Protein AF-A0AB33JNF0-F1 (afdb_monomer_lite)

Structure (mmCIF, N/CA/C/O backbone):
data_AF-A0AB33JNF0-F1
#
_entry.id   AF-A0AB33JNF0-F1
#
loop_
_atom_site.group_PDB
_atom_site.id
_atom_site.type_symbol
_atom_site.label_atom_id
_atom_site.label_alt_id
_atom_site.label_comp_id
_atom_site.label_asym_id
_atom_site.label_entity_id
_atom_site.label_seq_id
_atom_site.pdbx_PDB_ins_code
_atom_site.Cartn_x
_atom_site.Cartn_y
_atom_site.Cartn_z
_atom_site.occupancy
_atom_site.B_iso_or_equiv
_atom_site.auth_seq_id
_atom_site.auth_comp_id
_atom_site.auth_asym_id
_atom_site.auth_atom_id
_atom_site.pdbx_PDB_model_num
ATOM 1 N N . MET A 1 1 ? -3.678 15.699 -1.517 1.00 71.69 1 MET A N 1
ATOM 2 C CA . MET A 1 1 ? -3.713 14.432 -0.745 1.00 71.69 1 MET A CA 1
ATOM 3 C C . MET A 1 1 ? -2.954 14.546 0.574 1.00 71.69 1 MET A C 1
ATOM 5 O O . MET A 1 1 ? -3.546 14.248 1.602 1.00 71.69 1 MET A O 1
ATOM 9 N N . ALA A 1 2 ? -1.713 15.058 0.568 1.00 78.06 2 ALA A N 1
ATOM 10 C CA . ALA A 1 2 ? -0.920 15.314 1.780 1.00 78.06 2 ALA A CA 1
ATOM 11 C C . ALA A 1 2 ? -1.683 16.110 2.858 1.00 78.06 2 ALA A C 1
ATOM 13 O O . ALA A 1 2 ? -1.736 15.681 4.004 1.00 78.06 2 ALA A O 1
ATOM 14 N N . THR A 1 3 ? -2.368 17.195 2.477 1.00 82.94 3 THR A N 1
ATOM 15 C CA . THR A 1 3 ? -3.180 18.023 3.389 1.00 82.94 3 THR A CA 1
ATOM 16 C C . THR A 1 3 ? -4.275 17.231 4.106 1.00 82.94 3 THR A C 1
ATOM 18 O O . THR A 1 3 ? -4.528 17.453 5.283 1.00 82.94 3 THR A O 1
ATOM 21 N N . VAL A 1 4 ? -4.906 16.268 3.425 1.00 84.75 4 VAL A N 1
ATOM 22 C CA . VAL A 1 4 ? -5.982 15.453 4.013 1.00 84.75 4 VAL A CA 1
ATOM 23 C C . VAL A 1 4 ? -5.416 14.497 5.065 1.00 84.75 4 VAL A C 1
ATOM 25 O O . VAL A 1 4 ? -5.969 14.402 6.155 1.00 84.75 4 VAL A O 1
ATOM 28 N N . ILE A 1 5 ? -4.292 13.833 4.769 1.00 86.81 5 ILE A N 1
ATOM 29 C CA . ILE A 1 5 ? -3.609 12.948 5.730 1.00 86.81 5 ILE A CA 1
ATOM 30 C C . ILE A 1 5 ? -3.075 13.752 6.917 1.00 86.81 5 ILE A C 1
ATOM 32 O O . ILE A 1 5 ? -3.182 13.325 8.063 1.00 86.81 5 ILE A O 1
ATOM 36 N N . TYR A 1 6 ? -2.519 14.934 6.651 1.00 88.25 6 TYR A N 1
ATOM 37 C CA . TYR A 1 6 ? -2.015 15.829 7.684 1.00 88.25 6 TYR A CA 1
ATOM 38 C C . TYR A 1 6 ? -3.123 16.272 8.645 1.00 88.25 6 TYR A C 1
ATOM 40 O O . TYR A 1 6 ? -2.953 16.195 9.862 1.00 88.25 6 TYR A O 1
ATOM 48 N N . ASN A 1 7 ? -4.282 16.659 8.109 1.00 89.88 7 ASN A N 1
ATOM 49 C CA . ASN A 1 7 ? -5.442 17.017 8.920 1.00 89.88 7 ASN A CA 1
ATOM 50 C C . ASN A 1 7 ? -5.939 15.823 9.741 1.00 89.88 7 ASN A C 1
ATOM 52 O O . ASN A 1 7 ? -6.192 15.975 10.934 1.00 89.88 7 ASN A O 1
ATOM 56 N N . ASP A 1 8 ? -5.998 14.626 9.151 1.00 88.94 8 ASP A N 1
ATOM 57 C CA . ASP A 1 8 ? -6.394 13.412 9.872 1.00 88.94 8 ASP A CA 1
ATOM 58 C C . ASP A 1 8 ? -5.440 13.078 11.028 1.00 88.94 8 ASP A C 1
ATOM 60 O O . ASP A 1 8 ? -5.884 12.739 12.126 1.00 88.94 8 ASP A O 1
ATOM 64 N N . ARG A 1 9 ? -4.128 13.263 10.834 1.00 91.94 9 ARG A N 1
ATOM 65 C CA . ARG A 1 9 ? -3.120 13.116 11.895 1.00 91.94 9 ARG A CA 1
ATOM 66 C C . ARG A 1 9 ? -3.384 14.065 13.067 1.00 91.94 9 ARG A C 1
ATOM 68 O O . ARG A 1 9 ? -3.257 13.668 14.222 1.00 91.94 9 ARG A O 1
ATOM 75 N N . ILE A 1 10 ? -3.742 15.318 12.786 1.00 92.81 10 ILE A N 1
ATOM 76 C CA . ILE A 1 10 ? -4.056 16.301 13.833 1.00 92.81 10 ILE A CA 1
ATOM 77 C C . ILE A 1 10 ? -5.352 15.917 14.551 1.00 92.81 10 ILE A C 1
ATOM 79 O O . ILE A 1 10 ? -5.400 15.924 15.780 1.00 92.81 10 ILE A O 1
ATOM 83 N N . SER A 1 11 ? -6.396 15.562 13.803 1.00 91.94 11 SER A N 1
ATOM 84 C CA . SER A 1 11 ? -7.689 15.180 14.370 1.00 91.94 11 SER A CA 1
ATOM 85 C C . SER A 1 11 ? -7.591 13.928 15.242 1.00 91.94 11 SER A C 1
ATOM 87 O O . SER A 1 11 ? -8.149 13.911 16.337 1.00 91.94 11 SER A O 1
ATOM 89 N N . THR A 1 12 ? -6.862 12.903 14.795 1.00 92.75 12 THR A N 1
ATOM 90 C CA . THR A 1 12 ? -6.635 11.670 15.570 1.00 92.75 12 THR A CA 1
ATOM 91 C C . THR A 1 12 ? -5.849 11.948 16.846 1.00 92.75 12 THR A C 1
ATOM 93 O O . THR A 1 12 ? -6.258 11.485 17.904 1.00 92.75 12 THR A O 1
ATOM 96 N N . TRP A 1 13 ? -4.802 12.779 16.791 1.00 93.31 13 TRP A N 1
ATOM 97 C CA . TRP A 1 13 ? -4.049 13.177 17.985 1.00 93.31 13 TRP A CA 1
ATOM 98 C C . TRP A 1 13 ? -4.918 13.915 19.015 1.00 93.31 13 TRP A C 1
ATOM 100 O O . TRP A 1 13 ? -4.864 13.604 20.202 1.00 93.31 13 TRP A O 1
ATOM 110 N N . ARG A 1 14 ? -5.771 14.850 18.571 1.00 93.81 14 ARG A N 1
ATOM 111 C CA . ARG A 1 14 ? -6.694 15.566 19.472 1.00 93.81 14 ARG A CA 1
ATOM 112 C C . ARG A 1 14 ? -7.668 14.615 20.166 1.00 93.81 14 ARG A C 1
ATOM 114 O O . ARG A 1 14 ? -7.874 14.739 21.367 1.00 93.81 14 ARG A O 1
ATOM 121 N N . LYS A 1 15 ? -8.230 13.656 19.422 1.00 92.81 15 LYS A N 1
ATOM 122 C CA . LYS A 1 15 ? -9.129 12.632 19.976 1.00 92.81 15 LYS A CA 1
ATOM 123 C C . LYS A 1 15 ? -8.417 11.711 20.965 1.00 92.81 15 LYS A C 1
ATOM 125 O O . LYS A 1 15 ? -8.984 11.401 22.002 1.00 92.81 15 LYS A O 1
ATOM 130 N N . MET A 1 16 ? -7.176 11.318 20.675 1.00 92.81 16 MET A N 1
ATOM 131 C CA . MET A 1 16 ? -6.376 10.519 21.607 1.00 92.81 16 MET A CA 1
ATOM 132 C C . MET A 1 16 ? -6.152 11.253 22.928 1.00 92.81 16 MET A C 1
ATOM 134 O O . MET A 1 16 ? -6.329 10.650 23.974 1.00 92.81 16 MET A O 1
ATOM 138 N N . LYS A 1 17 ? -5.833 12.555 22.895 1.00 93.25 17 LYS A N 1
ATOM 139 C CA . LYS A 1 17 ? -5.667 13.349 24.121 1.00 93.25 17 LYS A CA 1
ATOM 140 C C . LYS A 1 17 ? -6.945 13.377 24.972 1.00 93.25 17 LYS A C 1
ATOM 142 O O . LYS A 1 17 ? -6.875 13.237 26.182 1.00 93.25 17 LYS A O 1
ATOM 147 N N . GLN A 1 18 ? -8.108 13.518 24.334 1.00 91.00 18 GLN A N 1
ATOM 148 C CA . GLN A 1 18 ? -9.398 13.476 25.034 1.00 91.00 18 GLN A CA 1
ATOM 149 C C . GLN A 1 18 ? -9.678 12.102 25.656 1.00 91.00 18 GLN A C 1
ATOM 151 O O . GLN A 1 18 ? -10.207 12.025 26.759 1.00 91.00 18 GLN A O 1
ATOM 156 N N . LEU A 1 19 ? -9.328 11.016 24.960 1.00 90.00 19 LEU A N 1
ATOM 157 C CA . LEU A 1 19 ? -9.473 9.662 25.497 1.00 90.00 19 LEU A CA 1
ATOM 158 C C . LEU A 1 19 ? -8.509 9.387 26.649 1.00 90.00 19 LEU A C 1
ATOM 160 O O . LEU A 1 19 ? -8.896 8.697 27.579 1.00 90.00 19 LEU A O 1
ATOM 164 N N . ASP A 1 20 ? -7.298 9.936 26.606 1.00 91.00 20 ASP A N 1
ATOM 165 C CA . ASP A 1 20 ? -6.309 9.820 27.682 1.00 91.00 20 ASP A CA 1
ATOM 166 C C . ASP A 1 20 ? -6.876 10.356 29.007 1.00 91.00 20 ASP A C 1
ATOM 168 O O . ASP A 1 20 ? -6.937 9.640 30.002 1.00 91.00 20 ASP A O 1
ATOM 172 N N . GLU A 1 21 ? -7.444 11.566 28.977 1.00 90.19 21 GLU A N 1
ATOM 173 C CA . GLU A 1 21 ? -8.103 12.194 30.133 1.00 90.19 21 GLU A CA 1
ATOM 174 C C . GLU A 1 21 ? -9.308 11.369 30.648 1.00 90.19 21 GLU A C 1
ATOM 176 O O . GLU A 1 21 ? -9.556 11.281 31.854 1.00 90.19 21 GLU A O 1
ATOM 181 N N . LEU A 1 22 ? -10.058 10.721 29.748 1.00 87.69 22 LEU A N 1
ATOM 182 C CA . LEU A 1 22 ? -11.180 9.846 30.111 1.00 87.69 22 LEU A CA 1
ATOM 183 C C . LEU A 1 22 ? -10.723 8.505 30.703 1.00 87.69 22 LEU A C 1
ATOM 185 O O . LEU A 1 22 ? -11.369 7.987 31.614 1.00 87.69 22 LEU A O 1
ATOM 189 N N . LEU A 1 23 ? -9.626 7.937 30.205 1.00 87.75 23 LEU A N 1
ATOM 190 C CA . LEU A 1 23 ? -9.088 6.659 30.673 1.00 87.75 23 LEU A CA 1
ATOM 191 C C . LEU A 1 23 ? -8.492 6.769 32.080 1.00 87.75 23 LEU A C 1
ATOM 193 O O . LEU A 1 23 ? -8.658 5.837 32.863 1.00 87.75 23 LEU A O 1
ATOM 197 N N . GLU A 1 24 ? -7.890 7.913 32.417 1.00 86.69 24 GLU A N 1
ATOM 198 C CA . GLU A 1 24 ? -7.410 8.219 33.774 1.00 86.69 24 GLU A CA 1
ATOM 199 C C . GLU A 1 24 ? -8.554 8.268 34.804 1.00 86.69 24 GLU A C 1
ATOM 201 O O . GLU A 1 24 ? -8.369 7.925 35.969 1.00 86.69 24 GLU A O 1
ATOM 206 N N . THR A 1 25 ? -9.765 8.663 34.389 1.00 88.19 25 THR A N 1
ATOM 207 C CA . THR A 1 25 ? -10.917 8.786 35.300 1.00 88.19 25 THR A CA 1
ATOM 208 C C . THR A 1 25 ? -11.780 7.526 35.363 1.00 88.19 25 THR A C 1
ATOM 210 O O . THR A 1 25 ? -12.154 7.098 36.457 1.00 88.19 25 THR A O 1
ATOM 213 N N . LYS A 1 26 ? -12.133 6.927 34.215 1.00 84.94 26 LYS A N 1
ATOM 214 C CA . LYS A 1 26 ? -12.954 5.705 34.122 1.00 84.94 26 LYS A CA 1
ATOM 215 C C . LYS A 1 26 ? -12.524 4.833 32.934 1.00 84.94 26 LYS A C 1
ATOM 217 O O . LYS A 1 26 ? -13.098 4.945 31.843 1.00 84.94 26 LYS A O 1
ATOM 222 N N . PRO A 1 27 ? -11.573 3.907 33.130 1.00 84.50 27 PRO A N 1
ATOM 223 C CA . PRO A 1 27 ? -11.123 3.037 32.056 1.00 84.50 27 PRO A CA 1
ATOM 224 C C . PRO A 1 27 ? -12.242 2.075 31.642 1.00 84.50 27 PRO A C 1
ATOM 226 O O . PRO A 1 27 ? -12.742 1.281 32.437 1.00 84.50 27 PRO A O 1
ATOM 229 N N . THR A 1 28 ? -12.634 2.146 30.371 1.00 91.44 28 THR A N 1
ATOM 230 C CA . THR A 1 28 ? -13.609 1.236 29.752 1.00 91.44 28 THR A CA 1
ATOM 231 C C . THR A 1 28 ? -12.916 0.465 28.636 1.00 91.44 28 THR A C 1
ATOM 233 O O . THR A 1 28 ? -12.154 1.055 27.873 1.00 91.44 28 THR A O 1
ATOM 236 N N . ALA A 1 29 ? -13.208 -0.831 28.487 1.00 89.75 29 ALA A N 1
ATOM 237 C CA . ALA A 1 29 ? -12.604 -1.667 27.442 1.00 89.75 29 ALA A CA 1
ATOM 238 C C . ALA A 1 29 ? -12.758 -1.066 26.030 1.00 89.75 29 ALA A C 1
ATOM 240 O O . ALA A 1 29 ? -11.813 -1.089 25.244 1.00 89.75 29 ALA A O 1
ATOM 241 N N . GLN A 1 30 ? -13.911 -0.450 25.741 1.00 88.81 30 GLN A N 1
ATOM 242 C CA . GLN A 1 30 ? -14.150 0.247 24.476 1.00 88.81 30 GLN A CA 1
ATOM 243 C C . GLN A 1 30 ? -13.222 1.455 24.285 1.00 88.81 30 GLN A C 1
ATOM 245 O O . GLN A 1 30 ? -12.620 1.597 23.230 1.00 88.81 30 GLN A O 1
ATOM 250 N N . ALA A 1 31 ? -13.044 2.289 25.312 1.00 88.12 31 ALA A N 1
ATOM 251 C CA . ALA A 1 31 ? -12.169 3.459 25.234 1.00 88.12 31 ALA A CA 1
ATOM 252 C C . ALA A 1 31 ? -10.694 3.064 25.027 1.00 88.12 31 ALA A C 1
ATOM 254 O O . ALA A 1 31 ? -9.962 3.745 24.309 1.00 88.12 31 ALA A O 1
ATOM 255 N N . VAL A 1 32 ? -10.267 1.935 25.605 1.00 89.38 32 VAL A N 1
ATOM 256 C CA . VAL A 1 32 ? -8.928 1.366 25.377 1.00 89.38 32 VAL A CA 1
ATOM 257 C C . VAL A 1 32 ? -8.775 0.881 23.931 1.00 89.38 32 VAL A C 1
ATOM 259 O O . VAL A 1 32 ? -7.757 1.163 23.296 1.00 89.38 32 VAL A O 1
ATOM 262 N N . ALA A 1 33 ? -9.785 0.192 23.389 1.00 91.44 33 ALA A N 1
ATOM 263 C CA . ALA A 1 33 ? -9.792 -0.238 21.992 1.00 91.44 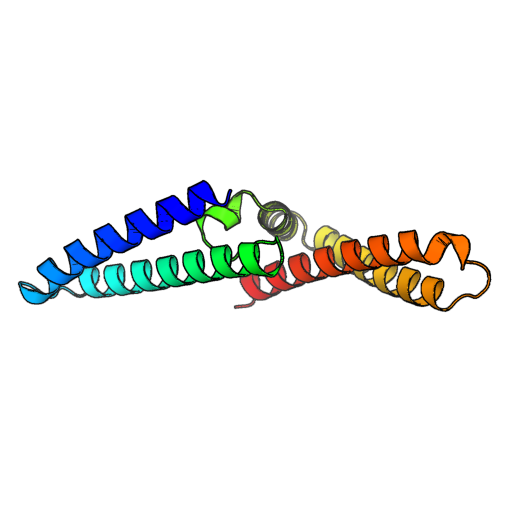33 ALA A CA 1
ATOM 264 C C . ALA A 1 33 ? -9.748 0.963 21.030 1.00 91.44 33 ALA A C 1
ATOM 266 O O . ALA A 1 33 ? -8.890 1.012 20.148 1.00 91.44 33 ALA A O 1
ATOM 267 N N . ASP A 1 34 ? -10.585 1.977 21.262 1.00 91.06 34 ASP A N 1
ATOM 268 C CA . ASP A 1 34 ? -10.635 3.201 20.458 1.00 91.06 34 ASP A CA 1
ATOM 269 C C . ASP A 1 34 ? -9.289 3.950 20.485 1.00 91.06 34 ASP A C 1
ATOM 271 O O . ASP A 1 34 ? -8.808 4.431 19.454 1.00 91.06 34 ASP A O 1
ATOM 275 N N . MET A 1 35 ? -8.634 4.016 21.651 1.00 92.00 35 MET A N 1
ATOM 276 C CA . MET A 1 35 ? -7.298 4.602 21.799 1.00 92.00 35 MET A CA 1
ATOM 277 C C . MET A 1 35 ? -6.257 3.845 20.962 1.00 92.00 35 MET A C 1
ATOM 279 O O . MET A 1 35 ? -5.453 4.465 20.255 1.00 92.00 35 MET A O 1
ATOM 283 N N . ALA A 1 36 ? -6.288 2.509 20.990 1.00 92.69 36 ALA A N 1
ATOM 284 C CA . ALA A 1 36 ? -5.395 1.674 20.193 1.00 92.69 36 ALA A CA 1
ATOM 285 C C . ALA A 1 36 ? -5.628 1.863 18.682 1.00 92.69 36 ALA A C 1
ATOM 287 O O . ALA A 1 36 ? -4.670 2.066 17.931 1.00 92.69 36 ALA A O 1
ATOM 288 N N . GLU A 1 37 ? -6.882 1.874 18.229 1.00 91.38 37 GLU A N 1
ATOM 289 C CA . GLU A 1 37 ? -7.232 2.106 16.823 1.00 91.38 37 GLU A CA 1
ATOM 290 C C . GLU A 1 37 ? -6.783 3.487 16.334 1.00 91.38 37 GLU A C 1
ATOM 292 O O . GLU A 1 37 ? -6.161 3.613 15.270 1.00 91.38 37 GLU A O 1
ATOM 297 N N . LEU A 1 38 ? -7.036 4.536 17.124 1.00 93.31 38 LEU A N 1
ATOM 298 C CA . LEU A 1 38 ? -6.592 5.892 16.808 1.00 93.31 38 LEU A CA 1
ATOM 299 C C . LEU A 1 38 ? -5.068 5.982 16.748 1.00 93.31 38 LEU A C 1
ATOM 301 O O . LEU A 1 38 ? -4.534 6.639 15.849 1.00 93.31 38 LEU A O 1
ATOM 305 N N . ARG A 1 39 ? -4.359 5.286 17.645 1.00 92.69 39 ARG A N 1
ATOM 306 C CA . ARG A 1 39 ? -2.896 5.222 17.622 1.00 92.69 39 ARG A CA 1
ATOM 307 C C . ARG A 1 39 ? -2.387 4.553 16.350 1.00 92.69 39 ARG A C 1
ATOM 309 O O . ARG A 1 39 ? -1.495 5.102 15.702 1.00 92.69 39 ARG A O 1
ATOM 316 N N . ILE A 1 40 ? -2.964 3.414 15.966 1.00 91.75 40 ILE A N 1
ATOM 317 C CA . ILE A 1 40 ? -2.621 2.700 14.727 1.00 91.75 40 ILE A CA 1
ATOM 318 C C . ILE A 1 40 ? -2.828 3.616 13.518 1.00 91.75 40 ILE A C 1
ATOM 320 O O . ILE A 1 40 ? -1.924 3.765 12.692 1.00 91.75 40 ILE A O 1
ATOM 324 N N . ARG A 1 41 ? -3.980 4.290 13.437 1.00 91.44 41 ARG A N 1
ATOM 325 C CA . ARG A 1 41 ? -4.295 5.226 12.351 1.00 91.44 41 ARG A CA 1
ATOM 326 C C . ARG A 1 41 ? -3.317 6.399 12.296 1.00 91.44 41 ARG A C 1
ATOM 328 O O . ARG A 1 41 ? -2.834 6.751 11.221 1.00 91.44 41 ARG A O 1
ATOM 335 N N . ASN A 1 42 ? -2.965 6.972 13.446 1.00 92.69 42 ASN A N 1
ATOM 336 C CA . ASN A 1 42 ? -2.018 8.082 13.520 1.00 92.69 42 ASN A CA 1
ATOM 337 C C . ASN A 1 42 ? -0.615 7.675 13.036 1.00 92.69 42 ASN A C 1
ATOM 339 O O . ASN A 1 42 ? -0.003 8.389 12.239 1.00 92.69 42 ASN A O 1
ATOM 343 N N . LEU A 1 43 ? -0.136 6.496 13.449 1.00 93.19 43 LEU A N 1
ATOM 344 C CA . LEU A 1 43 ? 1.141 5.939 12.994 1.00 93.19 43 LEU A CA 1
ATOM 345 C C . LEU A 1 43 ? 1.143 5.681 11.484 1.00 93.19 43 LEU A C 1
ATOM 347 O O . LEU A 1 43 ? 2.126 5.986 10.807 1.00 93.19 43 LEU A O 1
ATOM 351 N N . GLN A 1 44 ? 0.034 5.178 10.938 1.00 90.12 44 GLN A N 1
ATOM 352 C CA . GLN A 1 44 ? -0.128 5.020 9.494 1.00 90.12 44 GLN A CA 1
ATOM 353 C C . GLN A 1 44 ? -0.045 6.374 8.779 1.00 90.12 44 GLN A C 1
ATOM 355 O O . GLN A 1 44 ? 0.734 6.505 7.839 1.00 90.12 44 GLN A O 1
ATOM 360 N N . ALA A 1 45 ? -0.767 7.402 9.241 1.00 91.12 45 ALA A N 1
ATOM 361 C CA . ALA A 1 45 ? -0.710 8.745 8.657 1.00 91.12 45 ALA A CA 1
ATOM 362 C C . ALA A 1 45 ? 0.710 9.336 8.701 1.00 91.12 45 ALA A C 1
ATOM 364 O O . ALA A 1 45 ? 1.151 9.979 7.747 1.00 91.12 45 ALA A O 1
ATOM 365 N N . PHE A 1 46 ? 1.452 9.089 9.782 1.00 91.94 46 PHE A N 1
ATOM 366 C CA . PHE A 1 46 ? 2.844 9.513 9.901 1.00 91.94 46 PHE A CA 1
ATOM 367 C C . PHE A 1 46 ? 3.753 8.810 8.885 1.00 91.94 46 PHE A C 1
ATOM 369 O O . PHE A 1 46 ? 4.528 9.473 8.195 1.00 91.94 46 PHE A O 1
ATOM 376 N N . ALA A 1 47 ? 3.627 7.487 8.743 1.00 90.12 47 ALA A N 1
ATOM 377 C CA . ALA A 1 47 ? 4.391 6.709 7.769 1.00 90.12 47 ALA A CA 1
ATOM 378 C C . ALA A 1 47 ? 4.113 7.152 6.321 1.00 90.12 47 ALA A C 1
ATOM 380 O O . ALA A 1 47 ? 5.042 7.248 5.521 1.00 90.12 47 ALA A O 1
ATOM 381 N N . GLU A 1 48 ? 2.857 7.478 5.998 1.00 89.44 48 GLU A N 1
ATOM 382 C CA . GLU A 1 48 ? 2.474 8.032 4.693 1.00 89.44 48 GLU A CA 1
ATOM 383 C C . GLU A 1 48 ? 3.156 9.371 4.405 1.00 89.44 48 GLU A C 1
ATOM 385 O O . GLU A 1 48 ? 3.736 9.552 3.335 1.00 89.44 48 GLU A O 1
ATOM 390 N N . LEU A 1 49 ? 3.090 10.315 5.351 1.00 91.06 49 LEU A N 1
ATOM 391 C CA . LEU A 1 49 ? 3.681 11.645 5.186 1.00 91.06 49 LEU A CA 1
ATOM 392 C C . LEU A 1 49 ? 5.204 11.571 5.084 1.00 91.06 49 LEU A C 1
ATOM 394 O O . LEU A 1 49 ? 5.792 12.257 4.253 1.00 91.06 49 LEU A O 1
ATOM 398 N N . ARG A 1 50 ? 5.836 10.708 5.886 1.00 91.81 50 ARG A N 1
ATOM 399 C CA . ARG A 1 50 ? 7.275 10.455 5.800 1.00 91.81 50 ARG A CA 1
ATOM 400 C C . ARG A 1 50 ? 7.661 9.881 4.438 1.00 91.81 50 ARG A C 1
ATOM 402 O O . ARG A 1 50 ? 8.533 10.432 3.784 1.00 91.81 50 ARG A O 1
ATOM 409 N N . SER A 1 51 ? 6.972 8.835 3.978 1.00 87.12 51 SER A N 1
ATOM 410 C CA . SER A 1 51 ? 7.203 8.254 2.648 1.00 87.12 51 SER A CA 1
ATOM 411 C C . SER A 1 51 ? 7.057 9.300 1.544 1.00 87.12 51 SER A C 1
ATOM 413 O O . SER A 1 51 ? 7.871 9.346 0.621 1.00 87.12 51 SER A O 1
ATOM 415 N N . PHE A 1 52 ? 6.050 10.168 1.653 1.00 87.31 52 PHE A N 1
ATOM 416 C CA . PHE A 1 52 ? 5.835 11.237 0.689 1.00 87.31 52 PHE A CA 1
ATOM 417 C C . PHE A 1 52 ? 6.968 12.267 0.697 1.00 87.31 52 PHE A C 1
ATOM 419 O O . PHE A 1 52 ? 7.409 12.670 -0.373 1.00 87.31 52 PHE A O 1
ATOM 426 N N . ASN A 1 53 ? 7.484 12.645 1.866 1.00 88.81 53 ASN A N 1
ATOM 427 C CA . ASN A 1 53 ? 8.626 13.555 1.958 1.00 88.81 53 ASN A CA 1
ATOM 428 C C . ASN A 1 53 ? 9.920 12.922 1.421 1.00 88.81 53 ASN A C 1
ATOM 430 O O . ASN A 1 53 ? 10.658 13.582 0.699 1.00 88.81 53 ASN A O 1
ATOM 434 N N . ASP A 1 54 ? 10.171 11.648 1.735 1.00 88.75 54 ASP A N 1
ATOM 435 C CA . ASP A 1 54 ? 11.427 10.968 1.392 1.00 88.75 54 ASP A CA 1
ATOM 436 C C . ASP A 1 54 ? 11.481 10.551 -0.092 1.00 88.75 54 ASP A C 1
ATOM 438 O O . ASP A 1 54 ? 12.546 10.529 -0.705 1.00 88.75 54 ASP A O 1
ATOM 442 N N . THR A 1 55 ? 10.338 10.185 -0.683 1.00 82.44 55 THR A N 1
ATOM 443 C CA . THR A 1 55 ? 10.276 9.550 -2.019 1.00 82.44 55 THR A CA 1
ATOM 444 C C . THR A 1 55 ? 9.337 10.248 -3.003 1.00 82.44 55 THR A C 1
ATOM 446 O O . THR A 1 55 ? 9.272 9.862 -4.171 1.00 82.44 55 THR A O 1
ATOM 449 N N . GLY A 1 56 ? 8.560 11.236 -2.548 1.00 81.88 56 GLY A N 1
ATOM 450 C CA . GLY A 1 56 ? 7.480 11.857 -3.321 1.00 81.88 56 GLY A CA 1
ATOM 451 C C . GLY A 1 56 ? 6.217 10.997 -3.448 1.00 81.88 56 GLY A C 1
ATOM 452 O O . GLY A 1 56 ? 5.295 11.375 -4.171 1.00 81.88 56 GLY A O 1
ATOM 453 N N . LYS A 1 57 ? 6.151 9.828 -2.790 1.00 78.81 57 LYS A N 1
ATOM 454 C CA . LYS A 1 57 ? 5.079 8.836 -2.980 1.00 78.81 57 LYS A CA 1
ATOM 455 C C . LYS A 1 57 ? 4.472 8.361 -1.663 1.00 78.81 57 LYS A C 1
ATOM 457 O O . LYS A 1 57 ? 5.164 8.170 -0.666 1.00 78.81 57 LYS A O 1
ATOM 462 N N . PHE A 1 58 ? 3.161 8.132 -1.686 1.00 81.38 58 PHE A N 1
ATOM 463 C CA . PHE A 1 58 ? 2.412 7.567 -0.564 1.00 81.38 58 PHE A CA 1
ATOM 464 C C . PHE A 1 58 ? 2.505 6.037 -0.552 1.00 81.38 58 PHE A C 1
ATOM 466 O O . PHE A 1 58 ? 2.485 5.401 -1.606 1.00 81.38 58 PHE A O 1
ATOM 473 N N . LEU A 1 59 ? 2.530 5.447 0.642 1.00 79.06 59 LEU A N 1
ATOM 474 C CA . LEU A 1 59 ? 2.432 4.003 0.855 1.00 79.06 59 LEU A CA 1
ATOM 475 C C . LEU A 1 59 ? 1.025 3.476 0.559 1.00 79.06 59 LEU A C 1
ATOM 477 O O . LEU A 1 59 ? 0.883 2.291 0.298 1.00 79.06 59 LEU A O 1
ATOM 481 N N . CYS A 1 60 ? -0.009 4.322 0.600 1.00 75.12 60 CYS A N 1
ATOM 482 C CA . CYS A 1 60 ? -1.412 3.949 0.363 1.00 75.12 60 CYS A CA 1
ATOM 483 C C . CYS A 1 60 ? -1.956 2.851 1.302 1.00 75.12 60 CYS A C 1
ATOM 485 O O . CYS A 1 60 ? -2.855 2.094 0.935 1.00 75.12 60 CYS A O 1
ATOM 487 N N . LYS A 1 61 ? -1.428 2.767 2.524 1.00 77.75 61 LYS A N 1
ATOM 488 C CA . LYS A 1 61 ? -1.911 1.904 3.611 1.00 77.75 61 LYS A CA 1
ATOM 489 C C . LYS A 1 61 ? -2.950 2.602 4.485 1.00 77.75 61 LYS A C 1
ATOM 491 O O . LYS A 1 61 ? -3.782 1.933 5.087 1.00 77.75 61 LYS A O 1
ATOM 496 N N . HIS A 1 62 ? -2.904 3.931 4.569 1.00 81.62 62 HIS A N 1
ATOM 497 C CA . HIS A 1 62 ? -3.826 4.686 5.414 1.00 81.62 62 HIS A CA 1
ATOM 498 C C . HIS A 1 62 ? -5.290 4.583 4.921 1.00 81.62 62 HIS A C 1
ATOM 500 O O . HIS A 1 62 ? -5.524 4.746 3.718 1.00 81.62 62 HIS A O 1
ATOM 506 N N . PRO A 1 63 ? -6.296 4.416 5.811 1.00 80.25 63 PRO A N 1
ATOM 507 C CA . PRO A 1 63 ? -7.698 4.192 5.428 1.00 80.25 63 PRO A CA 1
ATOM 508 C C . PRO A 1 63 ? -8.277 5.236 4.463 1.00 80.25 63 PRO A C 1
ATOM 510 O O . PRO A 1 63 ? -8.992 4.899 3.524 1.00 80.25 63 PRO A O 1
ATOM 513 N N . ILE A 1 64 ? -7.911 6.512 4.629 1.00 79.19 64 ILE A N 1
ATOM 514 C CA . ILE A 1 64 ? -8.363 7.611 3.749 1.00 79.19 64 ILE A CA 1
ATOM 515 C C . ILE A 1 64 ? -7.858 7.455 2.303 1.00 79.19 64 ILE A C 1
ATOM 517 O O . ILE A 1 64 ? -8.503 7.910 1.357 1.00 79.19 64 ILE A O 1
ATOM 521 N N . LEU A 1 65 ? -6.703 6.815 2.112 1.00 70.81 65 LEU A N 1
ATOM 522 C CA . LEU A 1 65 ? -6.114 6.585 0.792 1.00 70.81 65 LEU A CA 1
ATOM 523 C C . LEU A 1 65 ? -6.640 5.311 0.123 1.00 70.81 65 LEU A C 1
ATOM 525 O O . LEU A 1 65 ? -6.550 5.180 -1.102 1.00 70.81 65 LEU A O 1
ATOM 529 N N . TYR A 1 66 ? -7.213 4.399 0.908 1.00 63.28 66 TYR A N 1
ATOM 530 C CA . TYR A 1 66 ? -7.618 3.066 0.476 1.00 63.28 66 TYR A CA 1
ATOM 531 C C . TYR A 1 66 ? -8.655 3.092 -0.659 1.00 63.28 66 TYR A C 1
ATOM 533 O O . TYR A 1 66 ? -8.601 2.257 -1.551 1.00 63.28 66 TYR A O 1
ATOM 541 N N . GLY A 1 67 ? -9.554 4.088 -0.686 1.00 56.53 67 GLY A N 1
ATOM 542 C CA . GLY A 1 67 ? -10.636 4.201 -1.680 1.00 56.53 67 GLY A CA 1
ATOM 543 C C . GLY A 1 67 ? -10.341 5.057 -2.920 1.00 56.53 67 GLY A C 1
ATOM 544 O O . GLY A 1 67 ? -11.071 4.982 -3.904 1.00 56.53 67 GLY A O 1
ATOM 545 N N . ARG A 1 68 ? -9.296 5.893 -2.889 1.00 58.34 68 ARG A N 1
ATOM 546 C CA . ARG A 1 68 ? -9.001 6.883 -3.952 1.00 58.34 68 ARG A CA 1
ATOM 547 C C . ARG A 1 68 ? -7.784 6.527 -4.807 1.00 58.34 68 ARG A C 1
ATOM 549 O O . ARG A 1 68 ? -7.452 7.252 -5.740 1.00 58.34 68 ARG A O 1
ATOM 556 N N . SER A 1 69 ? -7.109 5.437 -4.473 1.00 66.31 69 SER A N 1
ATOM 557 C CA . SER A 1 69 ? -5.875 4.982 -5.106 1.00 66.31 69 SER A CA 1
ATOM 558 C C . SER A 1 69 ? -6.151 3.955 -6.210 1.00 66.31 69 SER A C 1
ATOM 560 O O . SER A 1 69 ? -7.198 3.307 -6.241 1.00 66.31 69 SER A O 1
ATOM 562 N N . GLU A 1 70 ? -5.191 3.773 -7.121 1.00 71.62 70 GLU A N 1
ATOM 563 C CA . GLU A 1 70 ? -5.187 2.674 -8.107 1.00 71.6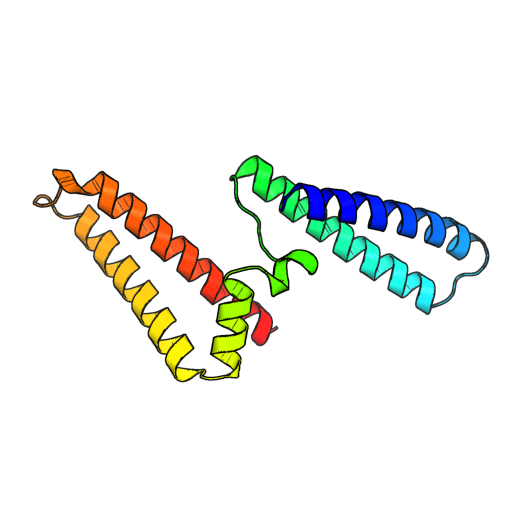2 70 GLU A CA 1
ATOM 564 C C . GLU A 1 70 ? -5.439 1.303 -7.445 1.00 71.62 70 GLU A C 1
ATOM 566 O O . GLU A 1 70 ? -6.081 0.433 -8.030 1.00 71.62 70 GLU A O 1
ATOM 571 N N . ILE A 1 71 ? -5.031 1.151 -6.182 1.00 75.38 71 ILE A N 1
ATOM 572 C CA . ILE A 1 71 ? -5.268 -0.021 -5.331 1.00 75.38 71 ILE A CA 1
ATOM 573 C C . ILE A 1 71 ? -6.765 -0.316 -5.165 1.00 75.38 71 ILE A C 1
ATOM 575 O O . ILE A 1 71 ? -7.166 -1.459 -5.349 1.00 75.38 71 ILE A O 1
ATOM 579 N N . ALA A 1 72 ? -7.622 0.680 -4.912 1.00 75.56 72 ALA A N 1
ATOM 580 C CA . ALA A 1 72 ? -9.072 0.456 -4.809 1.00 75.56 72 ALA A CA 1
ATOM 581 C C . ALA A 1 72 ? -9.671 -0.085 -6.112 1.00 75.56 72 ALA A C 1
ATOM 583 O O . ALA A 1 72 ? -10.527 -0.973 -6.088 1.00 75.56 72 ALA A O 1
ATOM 584 N N . LYS A 1 73 ? -9.208 0.426 -7.261 1.00 82.25 73 LYS A N 1
ATOM 585 C CA . LYS A 1 73 ? -9.641 -0.070 -8.576 1.00 82.25 73 LYS A CA 1
ATOM 586 C C . LYS A 1 73 ? -9.203 -1.517 -8.778 1.00 82.25 73 LYS A C 1
ATOM 588 O O . LYS A 1 73 ? -9.994 -2.327 -9.249 1.00 82.25 73 LYS A O 1
ATOM 593 N N . LEU A 1 74 ? -7.973 -1.842 -8.387 1.00 84.31 74 LEU A N 1
ATOM 594 C CA . LEU A 1 74 ? -7.429 -3.195 -8.438 1.00 84.31 74 LEU A CA 1
ATOM 595 C C . LEU A 1 74 ? -8.159 -4.159 -7.491 1.00 84.31 74 LEU A C 1
ATOM 597 O O . LEU A 1 74 ? -8.460 -5.274 -7.899 1.00 84.31 74 LEU A O 1
ATOM 601 N N . ILE A 1 75 ? -8.526 -3.732 -6.279 1.00 82.56 75 ILE A N 1
ATOM 602 C CA . ILE A 1 75 ? -9.346 -4.522 -5.344 1.00 82.56 75 ILE A CA 1
ATOM 603 C C . ILE A 1 75 ? -10.740 -4.761 -5.923 1.00 82.56 75 ILE A C 1
ATOM 605 O O . ILE A 1 75 ? -11.247 -5.881 -5.869 1.00 82.56 75 ILE A O 1
ATOM 609 N N . LYS A 1 76 ? -11.368 -3.726 -6.495 1.00 85.81 76 LYS A N 1
ATOM 610 C CA . LYS A 1 76 ? -12.670 -3.863 -7.158 1.00 85.81 76 LYS A CA 1
ATOM 611 C C . LYS A 1 76 ? -12.583 -4.841 -8.330 1.00 85.81 76 LYS A C 1
ATOM 613 O O . LYS A 1 76 ? -13.457 -5.690 -8.460 1.00 85.81 76 LYS A O 1
ATOM 618 N N . LEU A 1 77 ? -11.519 -4.755 -9.132 1.00 87.19 77 LEU A N 1
ATOM 619 C CA . LEU A 1 77 ? -11.263 -5.686 -10.228 1.00 87.19 77 LEU A CA 1
ATOM 620 C C . LEU A 1 77 ? -11.070 -7.111 -9.708 1.00 87.19 77 LEU A C 1
ATOM 622 O O . LEU A 1 77 ? -11.709 -8.014 -10.217 1.00 87.19 77 LEU A O 1
ATOM 626 N N . LEU A 1 78 ? -10.274 -7.308 -8.657 1.00 86.56 78 LEU A N 1
ATOM 627 C CA . LEU A 1 78 ? -10.051 -8.622 -8.054 1.00 86.56 78 LEU A CA 1
ATOM 628 C C . LEU A 1 78 ? -11.340 -9.250 -7.502 1.00 86.56 78 LEU A C 1
ATOM 630 O O . LEU A 1 78 ? -11.479 -10.468 -7.534 1.00 86.56 78 LEU A O 1
ATOM 634 N N . LYS A 1 79 ? -12.269 -8.441 -6.975 1.00 86.25 79 LYS A N 1
ATOM 635 C CA . LYS A 1 79 ? -13.578 -8.920 -6.502 1.00 86.25 79 LYS A CA 1
ATOM 636 C C . LYS A 1 79 ? -14.538 -9.240 -7.649 1.00 86.25 79 LYS A C 1
ATOM 638 O O . LYS A 1 79 ? -15.306 -10.183 -7.525 1.00 86.25 79 LYS A O 1
ATOM 643 N N . ALA A 1 80 ? -14.516 -8.448 -8.720 1.00 92.00 80 ALA A N 1
ATOM 644 C CA . ALA A 1 80 ? -15.421 -8.609 -9.857 1.00 92.00 80 ALA A CA 1
ATOM 645 C C . ALA A 1 80 ? -14.966 -9.710 -10.828 1.00 92.00 80 ALA A C 1
ATOM 647 O O . ALA A 1 80 ? -15.776 -10.525 -11.250 1.00 92.00 80 ALA A O 1
ATOM 648 N N . ASP A 1 81 ? -13.678 -9.729 -11.167 1.00 91.62 81 ASP A N 1
ATOM 649 C CA . ASP A 1 81 ? -13.062 -10.673 -12.097 1.00 91.62 81 ASP A CA 1
ATOM 650 C C . ASP A 1 81 ? -11.609 -10.986 -11.670 1.00 91.62 81 ASP A C 1
ATOM 652 O O . ASP A 1 81 ? -10.654 -10.278 -12.031 1.00 91.62 81 ASP A O 1
ATOM 656 N N . PRO A 1 82 ? -11.413 -12.066 -10.893 1.00 89.25 82 PRO A N 1
ATOM 657 C CA . PRO A 1 82 ? -10.086 -12.506 -10.480 1.00 89.25 82 PRO A CA 1
ATOM 658 C C . PRO A 1 82 ? -9.178 -12.911 -11.651 1.00 89.25 82 PRO A C 1
ATOM 660 O O . PRO A 1 82 ? -7.958 -12.746 -11.558 1.00 89.25 82 PRO A O 1
ATOM 663 N N . ALA A 1 83 ? -9.737 -13.436 -12.746 1.00 91.88 83 ALA A N 1
ATOM 664 C CA . ALA A 1 83 ? -8.958 -13.904 -13.889 1.00 91.88 83 ALA A CA 1
ATOM 665 C C . ALA A 1 83 ? -8.352 -12.720 -14.651 1.00 91.88 83 ALA A C 1
ATOM 667 O O . ALA A 1 83 ? -7.160 -12.724 -14.971 1.00 91.88 83 ALA A O 1
ATOM 668 N N . GLU A 1 84 ? -9.137 -11.664 -14.860 1.00 91.94 84 GLU A N 1
ATOM 669 C CA . GLU A 1 84 ? -8.662 -10.434 -15.488 1.00 91.94 84 GLU A CA 1
ATOM 670 C C . GLU A 1 84 ? -7.602 -9.726 -14.635 1.00 91.94 84 GLU A C 1
ATOM 672 O O . GLU A 1 84 ? -6.609 -9.212 -15.161 1.00 91.94 84 GLU A O 1
ATOM 677 N N . PHE A 1 85 ? -7.752 -9.749 -13.310 1.00 91.19 85 PH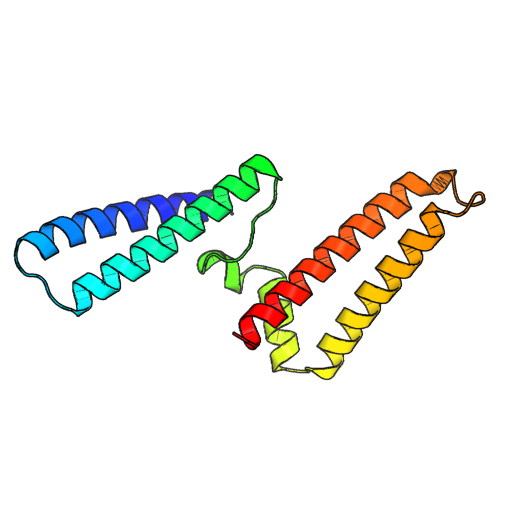E A N 1
ATOM 678 C CA . PHE A 1 85 ? -6.725 -9.245 -12.401 1.00 91.19 85 PHE A CA 1
ATOM 679 C C . PHE A 1 85 ? -5.395 -10.004 -12.557 1.00 91.19 85 PHE A C 1
ATOM 681 O O . PHE A 1 85 ? -4.345 -9.376 -12.728 1.00 91.19 85 PHE A O 1
ATOM 688 N N . LEU A 1 86 ? -5.429 -11.343 -12.571 1.00 90.94 86 LEU A N 1
ATOM 689 C CA . LEU A 1 86 ? -4.239 -12.178 -12.787 1.00 90.94 86 LEU A CA 1
ATOM 690 C C . LEU A 1 86 ? -3.617 -11.954 -14.170 1.00 90.94 86 LEU A C 1
ATOM 692 O O . LEU A 1 86 ? -2.391 -11.876 -14.286 1.00 90.94 86 LEU A O 1
ATOM 696 N N . ARG A 1 87 ? -4.439 -11.791 -15.213 1.00 94.25 87 ARG A N 1
ATOM 697 C CA . ARG A 1 87 ? -3.972 -11.485 -16.572 1.00 94.25 87 ARG A CA 1
ATOM 698 C C . ARG A 1 87 ? -3.214 -10.162 -16.611 1.00 94.25 87 ARG A C 1
ATOM 700 O O . ARG A 1 87 ? -2.115 -10.097 -17.163 1.00 94.25 87 ARG A O 1
ATOM 707 N N . ARG A 1 88 ? -3.757 -9.110 -15.990 1.00 92.19 88 ARG A N 1
ATOM 708 C CA . ARG A 1 88 ? -3.084 -7.804 -15.900 1.00 92.19 88 ARG A CA 1
ATOM 709 C C . ARG A 1 88 ? -1.793 -7.887 -15.098 1.00 92.19 88 ARG A C 1
ATOM 711 O O . ARG A 1 88 ? -0.790 -7.330 -15.535 1.00 92.19 88 ARG A O 1
ATOM 718 N N . HIS A 1 89 ? -1.791 -8.624 -13.989 1.00 92.56 89 HIS A N 1
ATOM 719 C CA . HIS A 1 89 ? -0.582 -8.844 -13.201 1.00 92.56 89 HIS A CA 1
ATOM 720 C C . HIS A 1 89 ? 0.515 -9.535 -14.029 1.00 92.56 89 HIS A C 1
ATOM 722 O O . HIS A 1 89 ? 1.646 -9.050 -14.086 1.00 92.56 89 HIS A O 1
ATOM 728 N N . LYS A 1 90 ? 0.170 -10.603 -14.761 1.00 94.62 90 LYS A N 1
ATOM 729 C CA . LYS A 1 90 ? 1.095 -11.291 -15.675 1.00 94.62 90 LYS A CA 1
ATOM 730 C C . LYS A 1 90 ? 1.652 -10.347 -16.743 1.00 94.62 90 LYS A C 1
ATOM 732 O O . LYS A 1 90 ? 2.862 -10.304 -16.943 1.00 94.62 90 LYS A O 1
ATOM 737 N N . ASN A 1 91 ? 0.800 -9.525 -17.356 1.00 95.06 91 ASN A N 1
ATOM 738 C CA . ASN A 1 91 ? 1.234 -8.540 -18.349 1.00 95.06 91 ASN A CA 1
ATOM 739 C C . ASN A 1 91 ? 2.249 -7.539 -17.774 1.00 95.06 91 ASN A C 1
ATOM 741 O O . ASN A 1 91 ? 3.194 -7.155 -18.465 1.00 95.06 91 ASN A O 1
ATOM 745 N N . VAL A 1 92 ? 2.080 -7.105 -16.521 1.00 94.19 92 VAL A N 1
ATOM 746 C CA . VAL A 1 92 ? 3.050 -6.226 -15.850 1.00 94.19 92 VAL A CA 1
ATOM 747 C C . VAL A 1 92 ? 4.393 -6.941 -15.676 1.00 94.19 92 VAL A C 1
ATOM 749 O O . VAL A 1 92 ? 5.428 -6.381 -16.044 1.00 94.19 92 VAL A O 1
ATOM 752 N N . LEU A 1 93 ? 4.392 -8.190 -15.198 1.00 95.19 93 LEU A N 1
ATOM 753 C CA . LEU A 1 93 ? 5.612 -8.992 -15.031 1.00 95.19 93 LEU A CA 1
ATOM 754 C C . LEU A 1 93 ? 6.345 -9.226 -16.360 1.00 95.19 93 LEU A C 1
ATOM 756 O O . LEU A 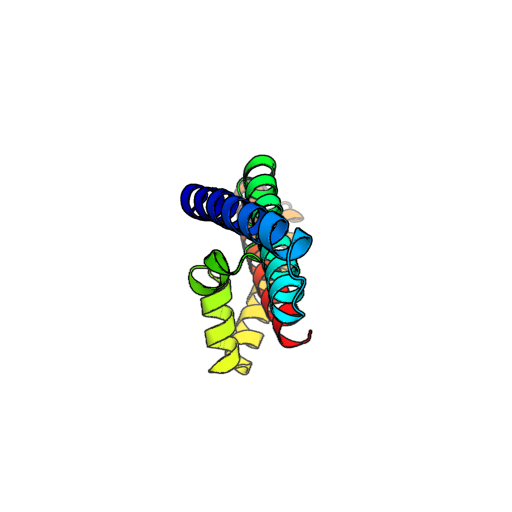1 93 ? 7.569 -9.070 -16.435 1.00 95.19 93 LEU A O 1
ATOM 760 N N . ASP A 1 94 ? 5.603 -9.523 -17.425 1.00 96.94 94 ASP A N 1
ATOM 761 C CA . ASP A 1 94 ? 6.161 -9.721 -18.762 1.00 96.94 94 ASP A CA 1
ATOM 762 C C . ASP A 1 94 ? 6.789 -8.431 -19.309 1.00 96.94 94 ASP A C 1
ATOM 764 O O . ASP A 1 94 ? 7.881 -8.465 -19.886 1.00 96.94 94 ASP A O 1
ATOM 768 N N . ASN A 1 95 ? 6.169 -7.270 -19.069 1.00 95.31 95 ASN A N 1
ATOM 769 C CA . ASN A 1 95 ? 6.755 -5.979 -19.433 1.00 95.31 95 ASN A CA 1
ATOM 770 C C . ASN A 1 95 ? 8.026 -5.674 -18.629 1.00 95.31 95 ASN A C 1
ATOM 772 O O . ASN A 1 95 ? 9.017 -5.235 -19.212 1.00 95.31 95 ASN A O 1
ATOM 776 N N . ILE A 1 96 ? 8.059 -5.964 -17.324 1.00 94.81 96 ILE A N 1
ATOM 777 C CA . ILE A 1 96 ? 9.282 -5.827 -16.513 1.00 94.81 96 ILE A CA 1
ATOM 778 C C . ILE A 1 96 ? 10.409 -6.675 -17.108 1.00 94.81 96 ILE A C 1
ATOM 780 O O . ILE A 1 96 ? 11.524 -6.179 -17.296 1.00 94.81 96 ILE A O 1
ATOM 784 N N . LYS A 1 97 ? 10.128 -7.941 -17.444 1.00 96.75 97 LYS A N 1
ATOM 785 C CA . LYS A 1 97 ? 11.100 -8.837 -18.086 1.00 96.75 97 LYS A CA 1
ATOM 786 C C . LYS A 1 97 ? 11.571 -8.269 -19.428 1.00 96.75 97 LYS A C 1
ATOM 788 O O . LYS A 1 97 ? 12.773 -8.239 -19.687 1.00 96.75 97 LYS A O 1
ATOM 793 N N . ARG A 1 98 ? 10.647 -7.759 -20.246 1.00 95.81 98 ARG A N 1
ATOM 794 C CA . ARG A 1 98 ? 10.927 -7.146 -21.552 1.00 95.81 98 ARG A CA 1
ATOM 795 C C . ARG A 1 98 ? 11.855 -5.934 -21.439 1.00 95.81 98 ARG A C 1
ATOM 797 O O . ARG A 1 98 ? 12.897 -5.918 -22.091 1.00 95.81 98 ARG A O 1
ATOM 804 N N . TYR A 1 99 ? 11.527 -4.952 -20.599 1.00 94.62 99 TYR A N 1
ATOM 805 C CA . TYR A 1 99 ? 12.344 -3.742 -20.455 1.00 94.62 99 TYR A CA 1
ATOM 806 C C . TYR A 1 99 ? 13.702 -4.029 -19.803 1.00 94.62 99 TYR A C 1
ATOM 808 O O . TYR A 1 99 ? 14.707 -3.460 -20.224 1.00 94.62 99 TYR A O 1
ATOM 816 N N . ARG A 1 100 ? 13.784 -4.984 -18.862 1.00 93.75 100 ARG A N 1
ATOM 817 C CA . ARG A 1 100 ? 15.077 -5.478 -18.348 1.00 93.75 100 ARG A CA 1
ATOM 818 C C . ARG A 1 100 ? 15.964 -6.031 -19.463 1.00 93.75 100 ARG A C 1
ATOM 820 O O . ARG A 1 100 ? 17.165 -5.773 -19.457 1.00 93.75 100 ARG A O 1
ATOM 827 N N . SER A 1 101 ? 15.393 -6.765 -20.416 1.00 95.12 101 SER A N 1
ATOM 828 C CA . SER A 1 101 ? 16.133 -7.259 -21.583 1.00 95.12 101 SER A CA 1
ATOM 829 C C . SER A 1 101 ? 16.529 -6.127 -22.533 1.00 95.12 101 SER A C 1
ATOM 831 O O . SER A 1 101 ? 17.667 -6.101 -22.994 1.00 95.12 101 SER A O 1
ATOM 833 N N . TYR A 1 102 ? 15.644 -5.160 -22.794 1.00 93.94 102 TYR A N 1
ATOM 834 C CA . TYR A 1 102 ? 15.948 -4.014 -23.661 1.00 93.94 102 TYR A CA 1
ATOM 835 C C . TYR A 1 102 ? 17.106 -3.161 -23.147 1.00 93.94 102 TYR A C 1
ATOM 837 O O . TYR A 1 102 ? 17.961 -2.769 -23.936 1.00 93.94 102 TYR A O 1
ATOM 845 N N . LEU A 1 103 ? 17.213 -2.960 -21.834 1.00 92.25 103 LEU A N 1
ATOM 846 C CA . LEU A 1 103 ? 18.326 -2.210 -21.245 1.00 92.25 103 LEU A CA 1
ATOM 847 C C . LEU A 1 103 ? 19.698 -2.872 -21.471 1.00 92.25 103 LEU A C 1
ATOM 849 O O . LEU A 1 103 ? 20.712 -2.174 -21.505 1.00 92.25 103 LEU A O 1
ATOM 853 N N . LYS A 1 104 ? 19.740 -4.198 -21.656 1.00 92.19 104 LYS A N 1
ATOM 854 C CA . LYS A 1 104 ? 20.975 -4.956 -21.930 1.00 92.19 104 LYS A CA 1
ATOM 855 C C . LYS A 1 104 ? 21.388 -4.921 -23.402 1.00 92.19 104 LYS A C 1
ATOM 857 O O . LYS A 1 104 ? 22.532 -5.226 -23.720 1.00 92.19 104 LYS A O 1
ATOM 862 N N . ARG A 1 105 ? 20.475 -4.551 -24.299 1.00 92.88 105 ARG A N 1
ATOM 863 C CA . ARG A 1 105 ? 20.715 -4.535 -25.741 1.00 92.88 105 ARG A CA 1
ATOM 864 C C . ARG A 1 105 ? 21.575 -3.338 -26.160 1.00 92.88 105 ARG A C 1
ATOM 866 O O . ARG A 1 105 ? 21.442 -2.233 -25.622 1.00 92.88 105 ARG A O 1
ATOM 873 N N . SER A 1 106 ? 22.487 -3.564 -27.104 1.00 87.75 106 SER A N 1
ATOM 874 C CA . SER A 1 106 ? 23.369 -2.533 -27.670 1.00 87.75 106 SER A CA 1
ATOM 875 C C . SER A 1 106 ? 22.659 -1.683 -28.727 1.00 87.75 106 SER A C 1
ATOM 877 O O . SER A 1 106 ? 22.903 -0.483 -28.783 1.00 87.75 106 SER A O 1
ATOM 879 N N . ASP A 1 107 ? 21.723 -2.268 -29.481 1.00 90.88 107 ASP A N 1
ATOM 880 C CA . ASP A 1 107 ? 20.936 -1.611 -30.537 1.00 90.88 107 ASP A CA 1
ATOM 881 C C . ASP A 1 107 ? 19.907 -0.595 -30.015 1.00 90.88 107 ASP A C 1
ATOM 883 O O . ASP A 1 107 ? 19.322 0.156 -30.786 1.00 90.88 107 ASP A O 1
ATOM 887 N N . ARG A 1 108 ? 19.672 -0.550 -28.698 1.00 86.31 108 ARG A N 1
ATOM 888 C CA . ARG A 1 108 ? 18.670 0.334 -28.078 1.00 86.31 108 ARG A CA 1
ATOM 889 C C . ARG A 1 108 ? 19.270 1.401 -27.168 1.00 86.31 108 ARG A C 1
ATOM 891 O O . ARG A 1 108 ? 18.567 1.919 -26.301 1.00 86.31 108 ARG A O 1
ATOM 898 N N . LYS A 1 109 ? 20.554 1.739 -27.341 1.00 87.50 109 LYS A N 1
ATOM 899 C CA . LYS A 1 109 ? 21.244 2.760 -26.528 1.00 87.50 109 LYS A CA 1
ATOM 900 C C . LYS A 1 109 ? 20.474 4.082 -26.476 1.00 87.50 109 LYS A C 1
ATOM 902 O O . LYS A 1 109 ? 20.251 4.587 -25.379 1.00 87.50 109 LYS A O 1
ATOM 907 N N . ASP A 1 110 ? 19.958 4.537 -27.613 1.00 90.75 110 ASP A N 1
ATOM 908 C CA . ASP A 1 110 ? 19.252 5.822 -27.737 1.00 90.75 110 ASP A CA 1
ATOM 909 C C . ASP A 1 110 ? 17.917 5.856 -26.979 1.00 90.75 110 ASP A C 1
ATOM 911 O O . ASP A 1 110 ? 17.408 6.919 -26.635 1.00 90.75 110 ASP A O 1
ATOM 915 N N . ARG A 1 111 ? 17.340 4.685 -26.674 1.00 90.25 111 ARG A N 1
ATOM 916 C CA . ARG A 1 111 ? 16.056 4.554 -25.966 1.00 90.25 111 ARG A CA 1
ATOM 917 C C . ARG A 1 111 ? 16.204 4.129 -24.507 1.00 90.25 111 ARG A C 1
ATOM 919 O O . ARG A 1 111 ? 15.196 4.007 -23.815 1.00 90.25 111 ARG A O 1
ATOM 926 N N . ARG A 1 112 ? 17.431 3.950 -24.001 1.00 90.88 112 ARG A N 1
ATOM 927 C CA . ARG A 1 112 ? 17.682 3.448 -22.635 1.00 90.88 112 ARG A CA 1
ATOM 928 C C . ARG A 1 112 ? 17.018 4.283 -21.550 1.00 90.88 112 ARG A C 1
ATOM 930 O O . ARG A 1 112 ? 16.504 3.717 -20.590 1.00 90.88 112 ARG A O 1
ATOM 937 N N . THR A 1 113 ? 17.011 5.605 -21.695 1.00 91.12 113 THR A N 1
ATOM 938 C CA . THR A 1 113 ? 16.360 6.502 -20.731 1.00 91.12 113 THR A CA 1
ATOM 939 C C . THR A 1 113 ? 14.856 6.234 -20.669 1.00 91.12 113 THR A C 1
ATOM 941 O O . THR A 1 113 ? 14.307 6.055 -19.583 1.00 91.12 113 THR A O 1
ATOM 944 N N . GLN A 1 114 ? 14.204 6.106 -21.828 1.00 91.88 114 GLN A N 1
ATOM 945 C CA . GLN A 1 114 ? 12.776 5.801 -21.913 1.00 91.88 114 GLN A CA 1
ATOM 946 C C . GLN A 1 114 ? 12.462 4.389 -21.400 1.00 91.88 114 GLN A C 1
ATOM 948 O O . GLN A 1 114 ? 11.507 4.200 -20.648 1.00 91.88 114 GLN A O 1
ATOM 953 N N . ASP A 1 115 ? 13.282 3.402 -21.766 1.00 92.31 115 ASP A N 1
ATOM 954 C CA . ASP A 1 115 ? 13.134 2.017 -21.315 1.00 92.31 115 ASP A CA 1
ATOM 955 C C . ASP A 1 115 ? 13.304 1.899 -19.790 1.00 92.31 115 ASP A C 1
ATOM 957 O O . ASP A 1 115 ? 12.592 1.120 -19.155 1.00 92.31 115 ASP A O 1
ATOM 961 N N . ARG A 1 116 ? 14.186 2.706 -19.178 1.00 91.69 116 ARG A N 1
ATOM 962 C CA . ARG A 1 116 ? 14.350 2.781 -17.716 1.00 91.69 116 ARG A CA 1
ATOM 963 C C . ARG A 1 116 ? 13.112 3.369 -17.040 1.00 91.69 116 ARG A C 1
ATOM 965 O O . ARG A 1 116 ? 12.609 2.764 -16.100 1.00 91.69 116 ARG A O 1
ATOM 972 N N . GLN A 1 117 ? 12.577 4.477 -17.551 1.00 91.62 117 GLN A N 1
ATOM 973 C CA . GLN A 1 117 ? 11.339 5.065 -17.024 1.00 91.62 117 GLN A CA 1
ATOM 974 C C . GLN A 1 117 ? 10.153 4.095 -17.136 1.00 91.62 117 GLN A C 1
ATOM 976 O O . GLN A 1 117 ? 9.361 3.957 -16.207 1.00 91.62 117 GLN A O 1
ATOM 981 N N . ASN A 1 118 ? 10.033 3.382 -18.259 1.00 91.50 118 ASN A N 1
ATOM 982 C CA . ASN A 1 118 ? 8.982 2.381 -18.442 1.00 91.50 118 ASN A CA 1
ATOM 983 C C . ASN A 1 118 ? 9.156 1.192 -17.490 1.00 91.50 118 ASN A C 1
ATOM 985 O O . ASN A 1 118 ? 8.175 0.714 -16.919 1.00 91.50 118 ASN A O 1
ATOM 989 N N . LEU A 1 119 ? 10.394 0.740 -17.271 1.00 93.44 119 LEU A N 1
ATOM 990 C CA . LEU A 1 119 ? 10.693 -0.287 -16.279 1.00 93.44 119 LEU A CA 1
ATOM 991 C C . LEU A 1 119 ? 10.268 0.150 -14.871 1.00 93.44 119 LEU A C 1
ATOM 993 O O . LEU A 1 119 ? 9.621 -0.629 -14.175 1.00 93.44 119 LEU A O 1
ATOM 997 N N . GLU A 1 120 ? 10.594 1.377 -14.467 1.00 88.50 120 GLU A N 1
ATOM 998 C CA . GLU A 1 120 ? 10.199 1.929 -13.165 1.00 88.50 120 GLU A CA 1
ATOM 999 C C . GLU A 1 120 ? 8.677 1.982 -13.007 1.00 88.50 120 GLU A C 1
ATOM 1001 O O . GLU A 1 120 ? 8.156 1.513 -11.995 1.00 88.50 120 GLU A O 1
ATOM 1006 N N . ARG A 1 121 ? 7.949 2.451 -14.030 1.00 87.38 121 ARG A N 1
ATOM 1007 C CA . ARG A 1 121 ? 6.475 2.476 -14.028 1.00 87.38 121 ARG A CA 1
ATOM 1008 C C . ARG A 1 121 ? 5.873 1.084 -13.844 1.00 87.38 121 ARG A C 1
ATOM 1010 O O . ARG A 1 121 ? 4.978 0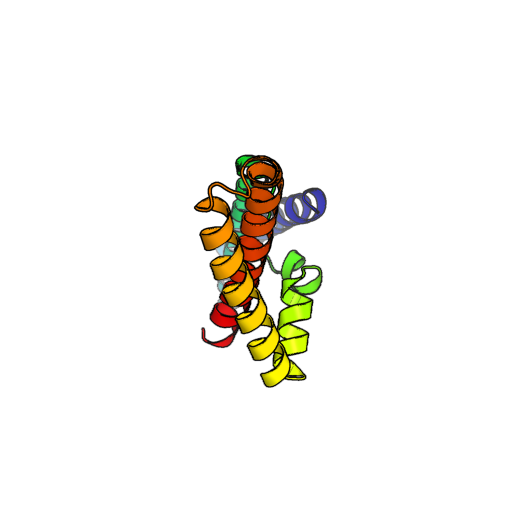.902 -13.024 1.00 87.38 121 ARG A O 1
ATOM 1017 N N . HIS A 1 122 ? 6.370 0.085 -14.575 1.00 90.88 122 HIS A N 1
ATOM 1018 C CA . HIS A 1 122 ? 5.859 -1.279 -14.440 1.00 90.88 122 HIS A CA 1
ATOM 1019 C C . HIS A 1 122 ? 6.227 -1.912 -13.092 1.00 90.88 122 HIS A C 1
ATOM 1021 O O . HIS A 1 122 ? 5.411 -2.633 -12.525 1.00 90.88 122 HIS A O 1
ATOM 1027 N N . GLN A 1 123 ? 7.407 -1.619 -12.540 1.00 86.50 123 GLN A N 1
ATOM 1028 C CA . GLN A 1 123 ? 7.775 -2.050 -11.186 1.00 86.50 123 GLN A CA 1
ATOM 1029 C C . GLN A 1 123 ? 6.902 -1.401 -10.113 1.00 86.50 123 GLN A C 1
ATOM 1031 O O . GLN A 1 123 ? 6.590 -2.032 -9.109 1.00 86.50 123 GLN A O 1
ATOM 1036 N N . GLU A 1 124 ? 6.514 -0.144 -10.298 1.00 81.94 124 GLU A N 1
ATOM 1037 C CA . GLU A 1 124 ? 5.585 0.533 -9.403 1.00 81.94 124 GLU A CA 1
ATOM 1038 C C . GLU A 1 124 ? 4.195 -0.100 -9.460 1.00 81.94 124 GLU A C 1
ATOM 1040 O O . GLU A 1 124 ? 3.637 -0.429 -8.417 1.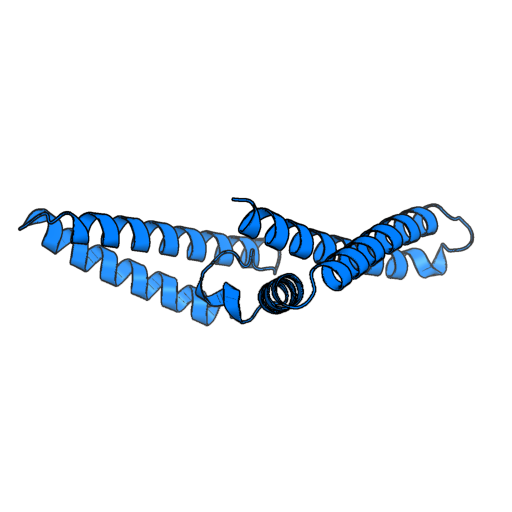00 81.94 124 GLU A O 1
ATOM 1045 N N . HIS A 1 125 ? 3.682 -0.386 -10.659 1.00 85.00 125 HIS A N 1
ATOM 1046 C CA . HIS A 1 125 ? 2.442 -1.150 -10.820 1.00 85.00 125 HIS A CA 1
ATOM 1047 C C . HIS A 1 125 ? 2.512 -2.525 -10.153 1.00 85.00 125 HIS A C 1
ATOM 1049 O O . HIS A 1 125 ? 1.578 -2.900 -9.451 1.00 85.00 125 HIS A O 1
ATOM 1055 N N . GLU A 1 126 ? 3.618 -3.254 -10.294 1.00 89.31 126 GLU A N 1
ATOM 1056 C CA . GLU A 1 126 ? 3.807 -4.562 -9.651 1.00 89.31 126 GLU A CA 1
ATOM 1057 C C . GLU A 1 126 ? 3.730 -4.488 -8.121 1.00 89.31 126 GLU A C 1
ATOM 1059 O O . GLU A 1 126 ? 3.073 -5.325 -7.499 1.00 89.31 126 GLU A O 1
ATOM 1064 N N . ARG A 1 127 ? 4.296 -3.436 -7.513 1.00 83.06 127 ARG A N 1
ATOM 1065 C CA . ARG A 1 127 ? 4.161 -3.193 -6.067 1.00 83.06 127 ARG A CA 1
ATOM 1066 C C . ARG A 1 127 ? 2.703 -3.005 -5.659 1.00 83.06 127 ARG A C 1
ATOM 1068 O O . ARG A 1 127 ? 2.299 -3.546 -4.634 1.00 83.06 127 ARG A O 1
ATOM 1075 N N . LEU A 1 128 ? 1.904 -2.291 -6.456 1.00 82.06 128 LEU A N 1
ATOM 1076 C CA . LEU A 1 128 ? 0.474 -2.121 -6.174 1.00 82.06 128 LEU A CA 1
ATOM 1077 C C . LEU A 1 128 ? -0.269 -3.462 -6.233 1.00 82.06 128 LEU A C 1
ATOM 1079 O O . LEU A 1 128 ? -1.067 -3.751 -5.344 1.00 82.06 128 LEU A O 1
ATOM 1083 N N . PHE A 1 129 ? 0.019 -4.303 -7.232 1.00 85.56 129 PHE A N 1
ATOM 1084 C CA . PHE A 1 129 ? -0.551 -5.653 -7.319 1.00 85.56 129 PHE A CA 1
ATOM 1085 C C . PHE A 1 129 ? -0.193 -6.501 -6.091 1.00 85.56 129 PHE A C 1
ATOM 1087 O O . PHE A 1 129 ? -1.084 -7.116 -5.504 1.00 85.56 129 PHE A O 1
ATOM 1094 N N . LYS A 1 130 ? 1.074 -6.488 -5.656 1.00 82.88 130 LYS A N 1
ATOM 1095 C CA . LYS A 1 130 ? 1.516 -7.176 -4.431 1.00 82.88 130 LYS A CA 1
ATOM 1096 C C . LYS A 1 130 ? 0.800 -6.680 -3.184 1.00 82.88 130 LYS A C 1
ATOM 1098 O O . LYS A 1 130 ? 0.310 -7.492 -2.412 1.00 82.88 130 LYS A O 1
ATOM 1103 N N . MET A 1 131 ? 0.676 -5.365 -3.017 1.00 78.38 131 MET A N 1
ATOM 1104 C CA . MET A 1 131 ? -0.043 -4.783 -1.883 1.00 78.38 131 MET A CA 1
ATOM 1105 C C . MET A 1 131 ? -1.508 -5.229 -1.830 1.00 78.38 131 MET A C 1
ATOM 1107 O O . MET A 1 131 ? -2.019 -5.526 -0.753 1.00 78.38 131 MET A O 1
ATOM 1111 N N . VAL A 1 132 ? -2.184 -5.303 -2.981 1.00 79.88 132 VAL A N 1
ATOM 1112 C CA . VAL A 1 132 ? -3.567 -5.804 -3.072 1.00 79.88 132 VAL A CA 1
ATOM 1113 C C . VAL A 1 132 ? -3.640 -7.289 -2.707 1.00 79.88 132 VAL A C 1
ATOM 1115 O O . VAL A 1 132 ? -4.548 -7.700 -1.987 1.00 79.88 132 VAL A O 1
ATOM 1118 N N . PHE A 1 133 ? -2.677 -8.090 -3.170 1.00 79.06 133 PHE A N 1
ATOM 1119 C CA . PHE A 1 133 ? -2.559 -9.500 -2.798 1.00 79.06 133 PHE A CA 1
ATOM 1120 C C . PHE A 1 133 ? -2.357 -9.678 -1.286 1.00 79.06 133 PHE A C 1
ATOM 1122 O O . PHE A 1 133 ? -3.122 -10.401 -0.653 1.00 79.06 133 PHE A O 1
ATOM 1129 N N . GLU A 1 134 ? -1.382 -8.984 -0.697 1.00 74.81 134 GLU A N 1
ATOM 1130 C CA . GLU A 1 134 ? -1.074 -9.043 0.739 1.00 74.81 134 GLU A CA 1
ATOM 1131 C C . GLU A 1 134 ? -2.257 -8.628 1.618 1.00 74.81 134 GLU A C 1
ATOM 1133 O O . GLU A 1 134 ? -2.407 -9.140 2.719 1.00 74.81 134 GLU A O 1
ATOM 1138 N N . GLN A 1 135 ? -3.105 -7.709 1.152 1.00 70.56 135 GLN A N 1
ATOM 1139 C CA . GLN A 1 135 ? -4.298 -7.293 1.892 1.00 70.56 135 GLN A CA 1
ATOM 1140 C C . GLN A 1 135 ? -5.428 -8.325 1.867 1.00 70.56 135 GLN A C 1
ATOM 1142 O O . GLN A 1 135 ? -6.228 -8.342 2.794 1.00 70.56 135 GLN A O 1
ATOM 1147 N N . LYS A 1 136 ? -5.533 -9.150 0.816 1.00 68.88 136 LYS A N 1
ATOM 1148 C CA . LYS A 1 136 ? -6.581 -10.180 0.716 1.00 68.88 136 LYS A CA 1
ATOM 1149 C C . LYS A 1 136 ? -6.221 -11.455 1.480 1.00 68.88 136 LYS A C 1
ATOM 1151 O O . LYS A 1 136 ? -7.118 -12.115 1.987 1.00 68.88 136 LYS A O 1
ATOM 1156 N N . TYR A 1 137 ? -4.942 -11.822 1.490 1.00 64.81 137 TYR A N 1
ATOM 1157 C CA . TYR A 1 137 ? -4.451 -13.067 2.094 1.00 64.81 137 TYR A CA 1
ATOM 1158 C C . TYR A 1 137 ? -3.761 -12.843 3.451 1.00 64.81 137 TYR A C 1
ATOM 1160 O O . TYR A 1 137 ? -2.971 -13.681 3.882 1.00 64.81 137 TYR A O 1
ATOM 1168 N N . LYS A 1 138 ? -4.044 -11.708 4.095 1.00 49.72 138 LYS A N 1
ATOM 1169 C CA . LYS A 1 138 ? -3.783 -11.467 5.516 1.00 49.72 138 LYS A CA 1
ATOM 1170 C C . LYS A 1 138 ? -5.011 -11.835 6.327 1.00 49.72 138 LYS A C 1
ATOM 1172 O O . LYS A 1 138 ? -4.801 -12.352 7.441 1.00 49.72 138 LYS A O 1
#

pLDDT: mean 86.78, std 8.36, range [49.72, 96.94]

Organism: NCBI:txid3236797

Foldseek 3Di:
DLVVLVVLLVVLVVVLVVLVVVCVPPNDPVSVVSNVVSVVLNVQSVQQNVCCVVPVGGPQPHPVSCCVDPLVVLLVCCVVPVPVSVVVLVVLVVLLVVLVVLCVDPVCPVCNVVSVVSNVVSVVVNVSSVVSVVVVVD

Secondary structure (DSSP, 8-state):
-HHHHHHHHHHHHHHHHHHHHHHHH---HHHHHHHHHHHHHHHHHHHHHHHHHHHS-----SHHHHTTSHHHHHHHHHHH-HHHHHHHHHHHHHHHHHHHHHHH-STTGGGHHHHHHHHHHHHHHHHHHHHHHHHH--

Sequence (138 aa):
MATVIYNDRISTWRKMKQLDELLETKPTAQAVADMAELRIRNLQAFAELRSFNDTGKFLCKHPILYGRSEIAKLIKLLKADPAEFLRRHKNVLDNIKRYRSYLKRSDRKDRRTQDRQNLERHQEHERLFKMVFEQKYK

Radius of gyration: 20.65 Å; chains: 1; bounding box: 39×32×66 Å